Protein AF-A0A7R9ZY91-F1 (afdb_monomer)

pLDDT: mean 73.03, std 21.93, range [28.59, 97.06]

Organism: NCBI:txid73915

Foldseek 3Di:
DVVVVVVPKDKDKDAAFDWPFWLPDDDPWKKFWQAAKKKKAWDDPDDDPDPPPPDDDDDDDDDDDDDDGRPDIDMDGHGDMDDDCVNPDVDPDRTGMIMGTNHIIMMMTD

Radius of gyration: 18.74 Å; Cα contacts (8 Å, |Δi|>4): 191; chains: 1; bounding box: 33×32×65 Å

Secondary structure (DSSP, 8-state):
-THHHHTT-EEEEE-TT-EEE-TT---SS-EEEEES-EEEEEE-S-S--------------PPP--------EEEE-TT-EE--GGGTS------EEEEEESS-EEEEE-

Nearest PDB structures (fold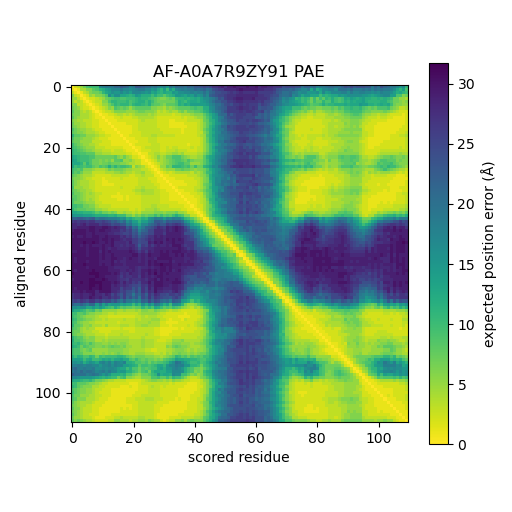seek):
  2hkx-assembly1_B  TM=7.982E-01  e=3.462E-03  Carboxydothermus hydrogenoformans
  6bq8-assembly1_A  TM=7.446E-01  e=2.490E-03  Homo sapiens
  5kjx-assembly1_A  TM=7.703E-01  e=4.815E-03  Homo sapiens
  7ets-assembly1_A  TM=7.559E-01  e=5.375E-03  Gardnerella vaginalis
  8cb8-assembly1_A  TM=6.455E-01  e=7.120E-02  Listeria monocytogenes

Mean predicted aligned error: 12.52 Å

Sequence (110 aa):
ALSHVADLCEATFFPPGEVVVRPSWRPQRMLCLRSGVMELALTSPLGERQVCRSSGAPPRAPPPMRGNRSTNAEALGEGDLLFHRHLLLPCRERSGCLCTCATFCEVMTL

InterPro domains:
  IPR014710 RmlC-like jelly roll fold [G3DSA:2.60.120.10] (1-110)
  IPR018490 Cyclic nucleotide-binding domain superfamily [SSF51206] (3-109)

Structure (mmCIF, N/CA/C/O backbone):
data_AF-A0A7R9ZY91-F1
#
_entry.id   AF-A0A7R9ZY91-F1
#
loop_
_atom_site.group_PDB
_atom_site.id
_atom_site.type_symbol
_atom_site.label_atom_id
_atom_site.label_alt_id
_atom_site.label_comp_id
_atom_site.label_asym_id
_atom_site.label_e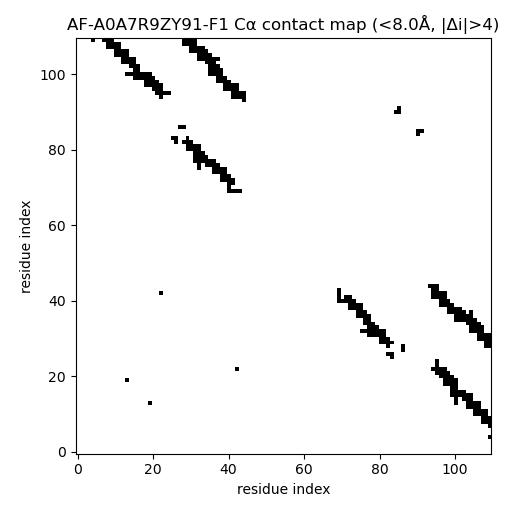ntity_id
_atom_site.label_seq_id
_atom_site.pdbx_PDB_ins_code
_atom_site.Cartn_x
_atom_site.Cartn_y
_atom_site.Cartn_z
_atom_site.occupancy
_atom_site.B_iso_or_equiv
_atom_site.auth_seq_id
_atom_site.auth_comp_id
_atom_site.auth_asym_id
_atom_site.auth_atom_id
_atom_site.pdbx_PDB_model_num
ATOM 1 N N . ALA A 1 1 ? 8.400 2.303 -23.962 1.00 60.09 1 ALA A N 1
ATOM 2 C CA . ALA A 1 1 ? 9.146 2.647 -22.731 1.00 60.09 1 ALA A CA 1
ATOM 3 C C . ALA A 1 1 ? 8.313 2.380 -21.475 1.00 60.09 1 ALA A C 1
ATOM 5 O O . ALA A 1 1 ? 8.777 1.628 -20.636 1.00 60.09 1 ALA A O 1
ATOM 6 N N . LEU A 1 2 ? 7.080 2.899 -21.365 1.00 58.34 2 LEU A N 1
ATOM 7 C CA . LEU A 1 2 ? 6.209 2.675 -20.192 1.00 58.34 2 LEU A CA 1
ATOM 8 C C . LEU A 1 2 ? 5.665 1.240 -20.043 1.00 58.34 2 LEU A C 1
ATOM 10 O O . LEU A 1 2 ? 5.398 0.815 -18.926 1.00 58.34 2 LEU A O 1
ATOM 14 N N . SER A 1 3 ? 5.551 0.479 -21.137 1.00 62.69 3 SER A N 1
ATOM 15 C CA . SER A 1 3 ? 5.107 -0.926 -21.114 1.00 62.69 3 SER A CA 1
ATOM 16 C C . SER A 1 3 ? 5.976 -1.811 -20.213 1.00 62.69 3 SER A C 1
ATOM 18 O O . SER A 1 3 ? 5.452 -2.574 -19.417 1.00 62.69 3 SER A O 1
ATOM 20 N N . HIS A 1 4 ? 7.296 -1.613 -20.248 1.00 68.69 4 HIS A N 1
ATOM 21 C CA . HIS A 1 4 ? 8.241 -2.398 -19.450 1.00 68.69 4 HIS A CA 1
ATOM 22 C C . HIS A 1 4 ? 8.114 -2.162 -17.940 1.00 68.69 4 HIS A C 1
ATOM 24 O O . HIS A 1 4 ? 8.496 -3.028 -17.165 1.00 68.69 4 HIS A O 1
ATOM 30 N N . VAL A 1 5 ? 7.613 -0.996 -17.514 1.00 68.06 5 VAL A N 1
ATOM 31 C CA . VAL A 1 5 ? 7.400 -0.710 -16.087 1.00 68.06 5 VAL A CA 1
ATOM 32 C C . VAL A 1 5 ? 6.159 -1.448 -15.599 1.00 68.06 5 VAL A C 1
ATOM 34 O O . VAL A 1 5 ? 6.208 -2.073 -14.547 1.00 68.06 5 VAL A O 1
ATOM 37 N N . ALA A 1 6 ? 5.078 -1.444 -16.385 1.00 69.00 6 ALA A N 1
ATOM 38 C CA . ALA A 1 6 ? 3.839 -2.136 -16.037 1.00 69.00 6 ALA A CA 1
ATOM 39 C C . ALA A 1 6 ? 4.037 -3.653 -15.871 1.00 69.00 6 ALA A C 1
ATOM 41 O O . ALA A 1 6 ? 3.469 -4.232 -14.950 1.00 69.00 6 ALA A O 1
ATOM 42 N N . ASP A 1 7 ? 4.892 -4.266 -16.695 1.00 76.50 7 ASP A N 1
ATOM 43 C CA . ASP A 1 7 ? 5.194 -5.705 -16.637 1.00 76.50 7 ASP A CA 1
ATOM 44 C C . ASP A 1 7 ? 5.949 -6.128 -15.361 1.00 76.50 7 ASP A C 1
ATOM 46 O O . ASP A 1 7 ? 5.967 -7.307 -15.011 1.00 76.50 7 ASP A O 1
ATOM 50 N N . LEU A 1 8 ? 6.585 -5.181 -14.664 1.00 79.75 8 LEU A N 1
ATOM 51 C CA . LEU A 1 8 ? 7.358 -5.425 -13.440 1.00 79.75 8 LEU A CA 1
ATOM 52 C C . LEU A 1 8 ? 6.571 -5.106 -12.163 1.00 79.75 8 LEU A C 1
ATOM 54 O O . LEU A 1 8 ? 7.035 -5.410 -11.061 1.00 79.75 8 LEU A O 1
ATOM 58 N N . CYS A 1 9 ? 5.397 -4.489 -12.306 1.00 86.50 9 CYS A N 1
ATOM 59 C CA . CYS A 1 9 ? 4.594 -4.055 -11.179 1.00 86.50 9 CYS A CA 1
ATOM 60 C C . CYS A 1 9 ? 3.709 -5.187 -10.652 1.00 86.50 9 CYS A C 1
ATOM 62 O O . CYS A 1 9 ? 3.006 -5.852 -11.409 1.00 86.50 9 CYS A O 1
ATOM 64 N N . GLU A 1 10 ? 3.658 -5.343 -9.332 1.00 91.50 10 GLU A N 1
ATOM 65 C CA . GLU A 1 10 ? 2.771 -6.310 -8.675 1.00 91.50 10 GLU A CA 1
ATOM 66 C C . GLU A 1 10 ? 1.697 -5.585 -7.864 1.00 91.50 10 GLU A C 1
ATOM 68 O O . GLU A 1 10 ? 2.013 -4.785 -6.981 1.00 91.50 10 GLU A O 1
ATOM 73 N N . ALA A 1 11 ? 0.426 -5.875 -8.148 1.00 93.00 11 ALA A N 1
ATOM 74 C CA . ALA A 1 11 ? -0.704 -5.344 -7.391 1.00 93.00 11 ALA A CA 1
ATOM 75 C C . ALA A 1 11 ? -0.963 -6.192 -6.138 1.00 93.00 11 ALA A C 1
ATOM 77 O O . ALA A 1 11 ? -1.065 -7.416 -6.214 1.00 93.00 11 ALA A O 1
ATOM 78 N N . THR A 1 12 ? -1.103 -5.543 -4.984 1.00 95.81 12 THR A N 1
ATOM 79 C CA . THR A 1 12 ? -1.486 -6.174 -3.715 1.00 95.81 12 THR A CA 1
ATOM 80 C C . THR A 1 12 ? -2.637 -5.404 -3.082 1.00 95.81 12 THR A C 1
ATOM 82 O O . THR A 1 12 ? -2.660 -4.175 -3.110 1.00 95.81 12 THR A O 1
ATOM 85 N N . PHE A 1 13 ? -3.587 -6.125 -2.491 1.00 97.00 13 PHE A N 1
ATOM 86 C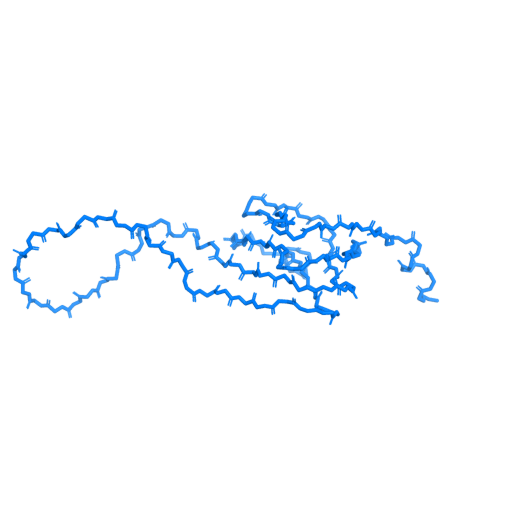 CA . PHE A 1 13 ? -4.772 -5.541 -1.872 1.00 97.00 13 PHE A CA 1
ATOM 87 C C . PHE A 1 13 ? -4.735 -5.715 -0.360 1.00 97.00 13 PHE A C 1
ATOM 89 O O . PHE A 1 13 ? -4.457 -6.807 0.137 1.00 97.00 13 PHE A O 1
ATOM 96 N N . PHE A 1 14 ? -5.054 -4.646 0.363 1.00 96.31 14 PHE A N 1
ATOM 97 C CA . PHE A 1 14 ? -5.022 -4.612 1.818 1.00 96.31 14 PHE A CA 1
ATOM 98 C C . PHE A 1 14 ? -6.356 -4.090 2.369 1.00 96.31 14 PHE A C 1
ATOM 100 O O . PHE A 1 14 ? -6.733 -2.956 2.063 1.00 96.31 14 PHE A O 1
ATOM 107 N N . PRO A 1 15 ? -7.087 -4.875 3.180 1.00 97.06 15 PRO A N 1
ATOM 108 C CA . PRO A 1 15 ? -8.295 -4.395 3.842 1.00 97.06 15 PRO A CA 1
ATOM 109 C C . PRO A 1 15 ? -8.000 -3.308 4.897 1.00 97.06 15 PRO A C 1
ATOM 111 O O . PRO A 1 15 ? -6.857 -3.152 5.332 1.00 97.06 15 PRO A O 1
ATOM 114 N N . PRO A 1 16 ? -9.029 -2.564 5.350 1.00 96.81 16 PRO A N 1
ATOM 115 C CA . PRO A 1 16 ? -8.879 -1.594 6.432 1.00 96.81 16 PRO A CA 1
ATOM 116 C C . PRO A 1 16 ? -8.278 -2.224 7.697 1.00 96.81 16 PRO A C 1
ATOM 118 O O . PRO A 1 16 ? -8.665 -3.319 8.103 1.00 96.81 16 PRO A O 1
ATOM 121 N N . GLY A 1 17 ? -7.355 -1.511 8.336 1.00 92.19 17 GLY A N 1
ATOM 122 C CA . GLY A 1 17 ? -6.640 -1.932 9.540 1.00 92.19 17 GLY A CA 1
ATOM 123 C C . GLY A 1 17 ? -5.385 -2.772 9.287 1.00 92.19 17 GLY A C 1
ATOM 124 O O . GLY A 1 17 ? -4.617 -2.984 10.227 1.00 92.19 17 GLY A O 1
ATOM 125 N N . GLU A 1 18 ? -5.137 -3.225 8.053 1.00 95.56 18 GLU A N 1
ATOM 126 C CA . GLU A 1 18 ? -3.927 -3.989 7.738 1.00 95.56 18 GLU A CA 1
ATOM 127 C C . GLU A 1 18 ? -2.657 -3.141 7.793 1.00 95.56 18 GLU A C 1
ATOM 129 O O . GLU A 1 18 ? 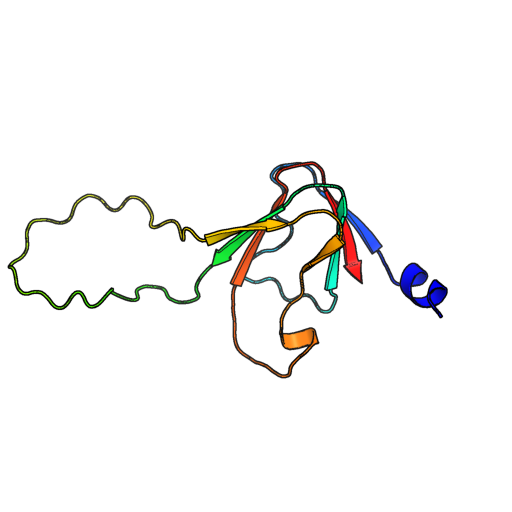-2.642 -1.959 7.438 1.00 95.56 18 GLU A O 1
ATOM 134 N N . VAL A 1 19 ? -1.568 -3.779 8.228 1.00 91.94 19 VAL A N 1
ATOM 135 C CA . VAL A 1 19 ? -0.249 -3.148 8.336 1.00 91.94 19 VAL A CA 1
ATOM 136 C C . VAL A 1 19 ? 0.552 -3.464 7.081 1.00 91.94 19 VAL A C 1
ATOM 138 O O . VAL A 1 19 ? 1.044 -4.582 6.917 1.00 91.94 19 VAL A O 1
ATOM 141 N N . VAL A 1 20 ? 0.756 -2.455 6.239 1.00 90.06 20 VAL A N 1
ATOM 142 C CA . VAL A 1 20 ? 1.510 -2.603 4.985 1.00 90.06 20 VAL A CA 1
ATOM 143 C C . VAL A 1 20 ? 3.001 -2.397 5.206 1.00 90.06 20 VAL A C 1
ATOM 145 O O . VAL A 1 20 ? 3.820 -3.169 4.710 1.00 90.06 20 VAL A O 1
ATOM 148 N N . VAL A 1 21 ? 3.369 -1.403 6.017 1.00 88.81 21 VAL A N 1
ATOM 149 C CA . VAL A 1 21 ? 4.770 -1.119 6.351 1.00 88.81 21 VAL A CA 1
ATOM 150 C C . VAL A 1 21 ? 4.974 -1.226 7.848 1.00 88.81 21 VAL A C 1
ATOM 152 O O . VAL A 1 21 ? 4.230 -0.639 8.627 1.00 88.81 21 VAL A O 1
ATOM 155 N N . ARG A 1 22 ? 6.016 -1.957 8.250 1.00 87.69 22 ARG A N 1
ATOM 156 C CA . ARG A 1 22 ? 6.477 -2.042 9.641 1.00 87.69 22 ARG A CA 1
ATOM 157 C C . ARG A 1 22 ? 7.793 -1.275 9.810 1.00 87.69 22 ARG A C 1
ATOM 159 O O . ARG A 1 22 ? 8.577 -1.229 8.868 1.00 87.69 22 ARG A O 1
ATOM 166 N N . PRO A 1 23 ? 8.135 -0.804 11.019 1.00 81.00 23 PRO A N 1
ATOM 167 C CA . PRO A 1 23 ? 9.394 -0.087 11.255 1.00 81.00 23 PRO A CA 1
ATOM 168 C C . PRO A 1 23 ? 10.670 -0.862 10.889 1.00 81.00 23 PRO A C 1
ATOM 170 O O . PRO A 1 23 ? 11.708 -0.264 10.617 1.00 81.00 23 PRO A O 1
ATOM 173 N N . SER A 1 24 ? 10.613 -2.197 10.895 1.00 77.50 24 SER A N 1
ATOM 174 C CA . SER A 1 24 ? 11.714 -3.087 10.506 1.00 77.50 24 SER A CA 1
ATOM 175 C C . SER A 1 24 ? 11.743 -3.426 9.012 1.00 77.50 24 SER A C 1
ATOM 177 O O . SER A 1 24 ? 12.621 -4.171 8.572 1.00 77.50 24 SER A O 1
ATOM 179 N N . TRP A 1 25 ? 10.784 -2.920 8.237 1.00 73.62 25 TRP A N 1
ATOM 180 C CA . TRP A 1 25 ? 10.617 -3.247 6.830 1.00 73.62 25 TRP A CA 1
ATOM 181 C C . TRP A 1 25 ? 11.779 -2.704 5.991 1.00 73.62 25 TRP A C 1
ATOM 183 O O . TRP A 1 25 ? 12.210 -1.561 6.140 1.00 73.62 25 TRP A O 1
ATOM 193 N N . ARG A 1 26 ? 12.311 -3.559 5.113 1.00 73.94 26 ARG A N 1
ATOM 194 C CA . ARG A 1 26 ? 13.443 -3.258 4.226 1.00 73.94 26 ARG A CA 1
ATOM 195 C C . ARG A 1 26 ? 13.072 -3.594 2.788 1.00 73.94 26 ARG A C 1
ATOM 197 O O . ARG A 1 26 ? 13.478 -4.643 2.288 1.00 73.94 26 ARG A O 1
ATOM 204 N N . PRO A 1 27 ? 12.264 -2.752 2.138 1.00 73.50 27 PRO A N 1
ATOM 205 C CA . PRO A 1 27 ? 11.867 -3.027 0.774 1.00 73.50 27 PRO A CA 1
ATOM 206 C C . PRO A 1 27 ? 13.026 -2.765 -0.184 1.00 73.50 27 PRO A C 1
ATOM 208 O O . PRO A 1 27 ? 13.752 -1.786 -0.030 1.00 73.50 27 PRO A O 1
ATOM 211 N N . GLN A 1 28 ? 13.168 -3.631 -1.184 1.00 81.12 28 GLN A N 1
ATOM 212 C CA . GLN A 1 28 ? 14.034 -3.401 -2.347 1.00 81.12 28 GLN A CA 1
ATOM 213 C C . GLN A 1 28 ? 13.303 -2.677 -3.489 1.00 81.12 28 GLN A C 1
ATOM 215 O O . GLN A 1 28 ? 13.919 -2.322 -4.487 1.00 81.12 28 GLN A O 1
ATOM 220 N N . ARG A 1 29 ? 11.990 -2.488 -3.336 1.00 84.25 29 ARG A N 1
ATOM 221 C CA . ARG A 1 29 ? 11.059 -1.951 -4.329 1.00 84.25 29 ARG A CA 1
ATOM 222 C C . ARG A 1 29 ? 10.270 -0.786 -3.742 1.00 84.25 29 ARG A C 1
ATOM 224 O O . ARG A 1 29 ? 10.151 -0.676 -2.520 1.00 84.25 29 ARG A O 1
ATOM 231 N N . MET A 1 30 ? 9.764 0.096 -4.592 1.00 89.12 30 MET A N 1
ATOM 232 C CA . MET A 1 30 ? 8.906 1.195 -4.143 1.00 89.12 30 MET A CA 1
ATOM 233 C C . MET A 1 30 ? 7.457 0.714 -4.084 1.00 89.12 30 MET A C 1
ATOM 235 O O . MET A 1 30 ? 7.087 -0.238 -4.762 1.00 89.12 30 MET A O 1
ATOM 239 N N . LEU A 1 31 ? 6.630 1.362 -3.275 1.00 91.38 31 LEU A N 1
ATOM 240 C CA . LEU A 1 31 ? 5.189 1.150 -3.282 1.00 91.38 31 LEU A CA 1
ATOM 241 C C . LEU A 1 31 ? 4.506 2.403 -3.800 1.00 91.38 31 LEU A C 1
ATOM 243 O O . LEU A 1 31 ? 4.871 3.509 -3.416 1.00 91.38 31 LEU A O 1
ATOM 247 N N . CYS A 1 32 ? 3.494 2.212 -4.627 1.00 92.75 32 CYS A N 1
ATOM 248 C CA . CYS A 1 32 ? 2.595 3.246 -5.100 1.00 92.75 32 CYS A CA 1
ATOM 249 C C . CYS A 1 32 ? 1.184 2.907 -4.636 1.00 92.75 32 CYS A C 1
ATOM 251 O O . CYS A 1 32 ? 0.693 1.806 -4.900 1.0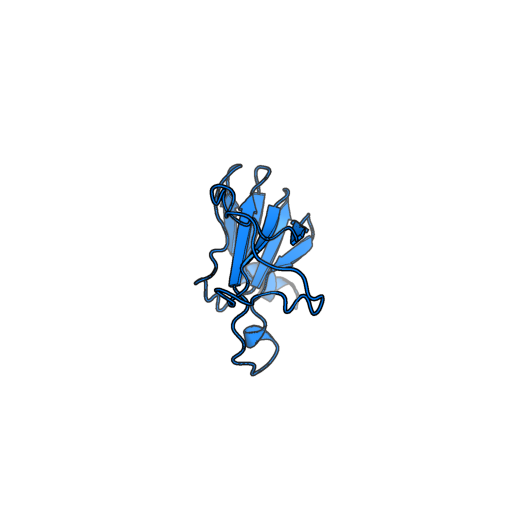0 92.75 32 CYS A O 1
ATOM 253 N N . LEU A 1 33 ? 0.534 3.830 -3.935 1.00 94.31 33 LEU A N 1
ATOM 254 C CA . LEU A 1 33 ? -0.860 3.671 -3.552 1.00 94.31 33 LEU A CA 1
ATOM 255 C C . LEU A 1 33 ? -1.733 3.998 -4.766 1.00 94.31 33 LEU A C 1
ATOM 257 O O . LEU A 1 33 ? -1.815 5.144 -5.194 1.00 94.31 33 LEU A O 1
ATOM 261 N N . ARG A 1 34 ? -2.368 2.985 -5.353 1.00 94.19 34 ARG A N 1
ATOM 262 C CA . ARG A 1 34 ? -3.206 3.146 -6.548 1.00 94.19 34 ARG A CA 1
ATOM 263 C C . ARG A 1 34 ? -4.647 3.501 -6.204 1.00 94.19 34 ARG A C 1
ATOM 265 O O . ARG A 1 34 ? -5.297 4.186 -6.977 1.00 94.19 34 ARG A O 1
ATOM 272 N N . SER A 1 35 ? -5.147 3.037 -5.064 1.00 95.50 35 SER A N 1
ATOM 273 C CA . SER A 1 35 ? -6.433 3.471 -4.516 1.00 95.50 35 SER A CA 1
ATOM 274 C C . SER A 1 35 ? -6.479 3.244 -3.008 1.00 95.50 35 SER A C 1
ATOM 276 O O . SER A 1 35 ? -5.784 2.370 -2.487 1.00 95.50 35 SER A O 1
ATOM 278 N N . GLY A 1 36 ? -7.311 4.018 -2.310 1.00 95.00 36 GLY A N 1
ATOM 279 C CA . GLY A 1 36 ? -7.488 3.937 -0.860 1.00 95.00 36 GLY A CA 1
ATOM 280 C C . GLY A 1 36 ? -6.766 5.046 -0.096 1.00 95.00 36 GLY A C 1
ATOM 281 O O . GLY A 1 36 ? -6.294 6.021 -0.677 1.00 95.00 36 GLY A O 1
ATOM 282 N N . VAL A 1 37 ? -6.742 4.912 1.228 1.00 94.69 37 VAL A N 1
ATOM 283 C CA . VAL A 1 37 ? -6.100 5.851 2.153 1.00 94.69 37 VAL A CA 1
ATOM 284 C C . VAL A 1 37 ? -5.297 5.061 3.171 1.00 94.69 37 VAL A C 1
ATOM 286 O O . VAL A 1 37 ? -5.813 4.123 3.787 1.00 94.69 37 VAL A O 1
ATOM 289 N N . MET A 1 38 ? -4.051 5.471 3.384 1.00 93.62 38 MET A N 1
ATOM 290 C CA . MET A 1 38 ? -3.178 4.915 4.411 1.00 93.62 38 MET A CA 1
ATOM 291 C C . MET A 1 38 ? -2.778 5.977 5.427 1.00 93.62 38 MET A C 1
ATOM 293 O O . MET A 1 38 ? -2.635 7.148 5.095 1.00 93.62 38 MET A O 1
ATOM 297 N N . GLU A 1 39 ? -2.549 5.553 6.661 1.00 93.62 39 GLU A N 1
ATOM 298 C CA . GLU A 1 39 ? -1.989 6.385 7.718 1.00 93.62 39 GLU A CA 1
ATOM 299 C C . GLU A 1 39 ? -0.543 5.974 7.974 1.00 93.62 39 GLU A C 1
ATOM 301 O O . GLU A 1 39 ? -0.249 4.824 8.312 1.00 93.62 39 GLU A O 1
ATOM 306 N N . LEU A 1 40 ? 0.362 6.933 7.820 1.00 89.31 40 LEU A N 1
ATOM 307 C CA . LEU A 1 40 ? 1.785 6.789 8.056 1.00 89.31 40 LEU A CA 1
ATOM 308 C C . LEU A 1 40 ? 2.145 7.411 9.404 1.00 89.31 40 LEU A C 1
ATOM 310 O O . LEU A 1 40 ? 2.071 8.623 9.575 1.00 89.31 40 LEU A O 1
ATOM 314 N N . ALA A 1 41 ? 2.609 6.599 10.347 1.00 88.31 41 ALA A N 1
ATOM 315 C CA . ALA A 1 41 ? 3.144 7.056 11.622 1.00 88.31 41 ALA A CA 1
ATOM 316 C C . ALA A 1 41 ? 4.667 6.881 11.662 1.00 88.31 41 ALA A C 1
ATOM 318 O O . ALA A 1 41 ? 5.193 5.771 11.521 1.00 88.31 41 ALA A O 1
ATOM 319 N N . LEU A 1 42 ? 5.397 7.970 11.908 1.00 80.19 42 LEU A N 1
ATOM 320 C CA . LEU A 1 42 ? 6.846 7.912 12.094 1.00 80.19 42 LEU A CA 1
ATOM 321 C C . LEU A 1 42 ? 7.185 7.340 13.477 1.00 80.19 42 LEU A C 1
ATOM 323 O O . LEU A 1 42 ? 6.826 7.900 14.520 1.00 80.19 42 LEU A O 1
ATOM 327 N N . THR A 1 43 ? 7.930 6.235 13.490 1.00 72.56 43 THR A N 1
ATOM 328 C CA . THR A 1 43 ? 8.497 5.660 14.710 1.00 72.56 43 THR A CA 1
ATOM 329 C C . THR A 1 43 ? 9.931 6.159 14.844 1.00 72.56 43 THR A C 1
ATOM 331 O O . THR A 1 43 ? 10.834 5.694 14.145 1.00 72.56 43 THR A O 1
ATOM 334 N N . SER A 1 44 ? 10.140 7.146 15.714 1.00 56.41 44 SER A N 1
ATOM 335 C CA . SER A 1 44 ? 11.483 7.649 16.007 1.00 56.41 44 SER A CA 1
ATOM 336 C C . SER A 1 44 ? 12.363 6.523 16.573 1.00 56.41 44 SER A C 1
ATOM 338 O O . SER A 1 44 ? 11.906 5.795 17.456 1.00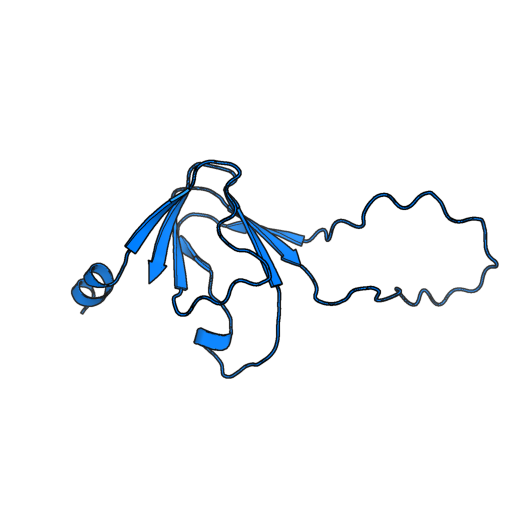 56.41 44 SER A O 1
ATOM 340 N N . PRO A 1 45 ? 13.629 6.383 16.134 1.00 47.91 45 PRO A N 1
ATOM 341 C CA . PRO A 1 45 ? 14.585 5.458 16.744 1.00 47.91 45 PRO A CA 1
ATOM 342 C C . PRO A 1 45 ? 15.048 5.915 18.140 1.00 47.91 45 PRO A C 1
ATOM 344 O O . PRO A 1 45 ? 15.779 5.191 18.812 1.00 47.91 45 PRO A O 1
ATOM 347 N N . LEU A 1 46 ? 14.645 7.107 18.590 1.00 42.22 46 LEU A N 1
ATOM 348 C CA . LEU A 1 46 ? 14.958 7.609 19.921 1.00 42.22 46 LEU A CA 1
ATOM 349 C C . LEU A 1 46 ? 13.944 7.068 20.931 1.00 42.22 46 LEU A C 1
ATOM 351 O O . LEU A 1 46 ? 12.951 7.721 21.255 1.00 42.22 46 LEU A O 1
ATOM 355 N N . GLY A 1 47 ? 14.253 5.897 21.487 1.00 41.3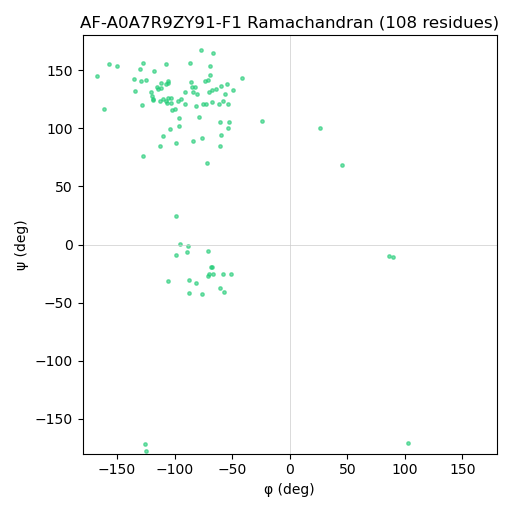8 47 GLY A N 1
ATOM 356 C CA . GLY A 1 47 ? 13.984 5.698 22.907 1.00 41.38 47 GLY A CA 1
ATOM 357 C C . GLY A 1 47 ? 14.559 6.892 23.679 1.00 41.38 47 GLY A C 1
ATOM 358 O O . GLY A 1 47 ? 15.660 7.346 23.379 1.00 41.38 47 GLY A O 1
ATOM 359 N N . GLU A 1 48 ? 13.772 7.452 24.595 1.00 41.16 48 GLU A N 1
ATOM 360 C CA . GLU A 1 48 ? 14.233 8.384 25.631 1.00 41.16 48 GLU A CA 1
ATOM 361 C C . GLU A 1 48 ? 15.188 9.499 25.159 1.00 41.16 48 GLU A C 1
ATOM 363 O O . GLU A 1 48 ? 16.339 9.585 25.575 1.00 41.16 48 GLU A O 1
ATOM 368 N N . ARG A 1 49 ? 14.702 10.453 24.359 1.00 34.22 49 ARG A N 1
ATOM 369 C CA . ARG A 1 49 ? 15.251 11.815 24.447 1.00 34.22 49 ARG A CA 1
ATOM 370 C C . ARG A 1 49 ? 14.337 12.664 25.303 1.00 34.22 49 ARG A C 1
ATOM 372 O O . ARG A 1 49 ? 13.416 13.320 24.829 1.00 34.22 49 ARG A O 1
ATOM 379 N N . GLN A 1 50 ? 14.630 12.582 26.599 1.00 34.31 50 GLN A N 1
ATOM 380 C CA . GLN A 1 50 ? 14.479 13.642 27.582 1.00 34.31 50 GLN A CA 1
ATOM 381 C C . GLN A 1 50 ? 14.519 15.004 26.878 1.00 34.31 50 GLN A C 1
ATOM 383 O O . GLN A 1 50 ? 15.562 15.454 26.403 1.00 34.31 50 GLN A O 1
ATOM 388 N N . VAL A 1 51 ? 13.356 15.646 26.775 1.00 28.59 51 VAL A N 1
ATOM 389 C CA . VAL A 1 51 ? 13.304 17.078 26.514 1.00 28.59 51 VAL A CA 1
ATOM 390 C C . VAL A 1 51 ? 14.022 17.704 27.701 1.00 28.59 51 VAL A C 1
ATOM 392 O O . VAL A 1 51 ? 13.493 17.712 28.813 1.00 28.59 51 VAL A O 1
ATOM 395 N N . CYS A 1 52 ? 15.248 18.176 27.486 1.00 28.77 52 CYS A N 1
ATOM 396 C CA . CYS A 1 52 ? 15.916 19.082 28.403 1.00 28.77 52 CYS A CA 1
ATOM 397 C C . CYS A 1 52 ? 15.061 20.351 28.493 1.00 28.77 52 CYS A C 1
ATOM 399 O O . CYS A 1 52 ? 15.279 21.317 27.769 1.00 28.77 52 CYS A O 1
ATOM 401 N N . ARG A 1 53 ? 14.045 20.340 29.361 1.00 30.02 53 ARG A N 1
ATOM 402 C CA . ARG A 1 53 ? 13.435 21.558 29.879 1.00 30.02 53 ARG A CA 1
ATOM 403 C C . ARG A 1 53 ? 14.390 22.104 30.925 1.00 30.02 53 ARG A C 1
ATOM 405 O O . ARG A 1 53 ? 14.343 21.744 32.097 1.00 30.02 53 ARG A O 1
ATOM 412 N N . SER A 1 54 ? 15.281 22.970 30.471 1.00 41.53 54 SER A N 1
ATOM 413 C CA . SER A 1 54 ? 15.881 23.996 31.305 1.00 41.53 54 SER A CA 1
ATOM 414 C C . SER A 1 54 ? 14.767 24.894 31.852 1.00 41.53 54 SER A C 1
ATOM 416 O O . SER A 1 54 ? 14.339 25.843 31.209 1.00 41.53 54 SER A O 1
ATOM 418 N N . SER A 1 55 ? 14.282 24.588 33.050 1.00 35.41 55 SER A N 1
ATOM 419 C CA . SER A 1 55 ? 13.729 25.587 33.967 1.00 35.41 55 SER A CA 1
ATOM 420 C C . SER A 1 55 ? 13.699 24.984 35.366 1.00 35.41 55 SER A C 1
ATOM 422 O O . SER A 1 55 ? 13.022 23.981 35.594 1.00 35.41 55 SER A O 1
ATOM 424 N N . GLY A 1 56 ? 14.463 25.570 36.285 1.00 40.09 56 GLY A N 1
ATOM 425 C CA . GLY A 1 56 ? 14.535 25.121 37.669 1.00 40.09 56 GLY A CA 1
ATOM 426 C C . GLY A 1 56 ? 13.170 25.137 38.359 1.00 40.09 56 GLY A C 1
ATOM 427 O O . GLY A 1 56 ? 12.523 26.176 38.420 1.00 40.09 56 GLY A O 1
ATOM 428 N N . ALA A 1 57 ? 12.761 23.984 38.889 1.00 34.22 57 ALA A N 1
ATOM 429 C CA . ALA A 1 57 ? 11.824 23.825 40.004 1.00 34.22 57 ALA A CA 1
ATOM 430 C C . ALA A 1 57 ? 11.878 22.358 40.507 1.00 34.22 57 ALA A C 1
ATOM 432 O O . ALA A 1 57 ? 12.091 21.458 39.692 1.00 34.22 57 ALA A O 1
ATOM 433 N N . PRO A 1 58 ? 11.729 22.091 41.822 1.00 37.09 58 PRO A N 1
ATOM 434 C CA . PRO A 1 58 ? 11.943 20.768 42.428 1.00 37.09 58 PRO A CA 1
ATOM 435 C C . PRO A 1 58 ? 10.766 19.792 42.179 1.00 37.09 58 PRO A C 1
ATOM 437 O O . PRO A 1 58 ? 9.699 20.214 41.722 1.00 37.09 58 PRO A O 1
ATOM 440 N N . PRO A 1 59 ? 10.937 18.479 42.447 1.00 41.81 59 PRO A N 1
ATOM 441 C CA . PRO A 1 59 ? 10.120 17.428 41.854 1.00 41.81 59 PRO A CA 1
ATOM 442 C C . PRO A 1 59 ? 8.772 17.288 42.570 1.00 41.81 59 PRO A C 1
ATOM 444 O O . PRO A 1 59 ? 8.709 17.135 43.788 1.00 41.81 59 PRO A O 1
ATOM 447 N N . ARG A 1 60 ? 7.678 17.277 41.803 1.00 41.38 60 ARG A N 1
ATOM 448 C CA . ARG A 1 60 ? 6.388 16.725 42.244 1.00 41.38 60 ARG A CA 1
ATOM 449 C C . ARG A 1 60 ? 6.172 15.382 41.545 1.00 41.38 60 ARG A C 1
ATOM 451 O O . ARG A 1 60 ? 6.536 15.235 40.382 1.00 41.38 60 ARG A O 1
ATOM 458 N N . ALA A 1 61 ? 5.655 14.421 42.310 1.00 44.38 61 ALA A N 1
ATOM 459 C CA . ALA A 1 61 ? 5.538 12.994 42.001 1.00 44.38 61 ALA A CA 1
ATOM 460 C C . ALA A 1 61 ? 5.095 12.674 40.554 1.00 44.38 61 ALA A C 1
ATOM 462 O O . ALA A 1 61 ? 4.255 13.394 40.005 1.00 44.38 61 ALA A O 1
ATOM 463 N N . PRO A 1 62 ? 5.621 11.597 39.935 1.00 38.16 62 PRO A N 1
ATOM 464 C CA . PRO A 1 62 ? 5.312 11.277 38.549 1.00 38.16 62 PRO A CA 1
ATOM 465 C C . PRO A 1 62 ? 3.851 10.811 38.414 1.00 38.16 62 PRO A C 1
ATOM 467 O O . PRO A 1 62 ? 3.419 9.937 39.171 1.00 38.16 62 PRO A O 1
ATOM 470 N N . PRO A 1 63 ? 3.077 11.348 37.454 1.00 37.69 63 PRO A N 1
ATOM 471 C CA . PRO A 1 63 ? 1.795 10.766 37.078 1.00 37.69 63 PRO A CA 1
ATOM 472 C C . PRO A 1 63 ? 2.008 9.419 36.360 1.00 37.69 63 PRO A C 1
ATOM 474 O O . PRO A 1 63 ? 3.058 9.203 35.746 1.00 37.69 63 PRO A O 1
ATOM 477 N N . PRO A 1 64 ? 1.026 8.501 36.411 1.00 38.59 64 PRO A N 1
ATOM 478 C CA . PRO A 1 64 ? 1.137 7.192 35.781 1.00 38.59 64 PRO A CA 1
ATOM 479 C C . PRO A 1 64 ? 1.322 7.334 34.264 1.00 38.59 64 PRO A C 1
ATOM 481 O O . PRO A 1 64 ? 0.493 7.915 33.563 1.00 38.59 64 PRO A O 1
ATOM 484 N N . MET A 1 65 ? 2.438 6.789 33.774 1.00 48.59 65 MET A N 1
ATOM 485 C CA . MET A 1 65 ? 2.810 6.675 32.364 1.00 48.59 65 MET A CA 1
ATOM 486 C C . MET A 1 65 ? 1.694 5.999 31.554 1.00 48.59 65 MET A C 1
ATOM 488 O O . MET A 1 65 ? 1.534 4.780 31.596 1.00 48.59 65 MET A O 1
ATOM 492 N N . ARG A 1 66 ? 0.950 6.779 30.762 1.00 39.31 66 ARG A N 1
ATOM 493 C CA . ARG A 1 66 ? 0.102 6.266 29.680 1.00 39.31 66 ARG A CA 1
ATOM 494 C C . ARG A 1 66 ? 0.719 6.683 28.346 1.00 39.31 66 ARG A C 1
ATOM 496 O O . ARG A 1 66 ? 0.504 7.793 27.885 1.00 39.31 66 ARG A O 1
ATOM 503 N N . GLY A 1 67 ? 1.532 5.772 27.806 1.00 35.50 67 GLY A N 1
ATOM 504 C CA . GLY A 1 67 ? 2.040 5.683 26.430 1.00 35.50 67 GLY A CA 1
ATOM 505 C C . GLY A 1 67 ? 2.157 6.978 25.623 1.00 35.50 67 GLY A C 1
ATOM 506 O O . GLY A 1 67 ? 1.190 7.402 24.995 1.00 35.50 67 GLY A O 1
ATOM 507 N N . ASN A 1 68 ? 3.374 7.523 25.545 1.00 41.19 68 ASN A N 1
ATOM 508 C CA . ASN A 1 68 ? 3.771 8.524 24.553 1.00 41.19 68 ASN A CA 1
ATOM 509 C C . ASN A 1 68 ? 3.463 8.017 23.128 1.00 41.19 68 ASN A C 1
ATOM 511 O O . ASN A 1 68 ? 4.227 7.234 22.563 1.00 41.19 68 ASN A O 1
ATOM 515 N N . ARG A 1 69 ? 2.355 8.469 22.531 1.00 43.09 69 ARG A N 1
ATOM 516 C CA . ARG A 1 69 ? 2.123 8.360 21.086 1.00 43.09 69 ARG A CA 1
ATOM 517 C C . ARG A 1 69 ? 2.863 9.502 20.394 1.00 43.09 69 ARG A C 1
ATOM 519 O O . ARG A 1 69 ? 2.581 10.664 20.650 1.00 43.09 69 ARG A O 1
ATOM 526 N N . SER A 1 70 ? 3.807 9.146 19.529 1.00 45.47 70 SER A N 1
ATOM 527 C CA . SER A 1 70 ? 4.370 10.019 18.492 1.00 45.47 70 SER A CA 1
ATOM 528 C C . SER A 1 70 ? 3.224 10.591 17.638 1.00 45.47 70 SER A C 1
ATOM 530 O O . SER A 1 70 ? 2.440 9.820 17.092 1.00 45.47 70 SER A O 1
ATOM 532 N N . THR A 1 71 ? 3.080 11.918 17.582 1.00 48.28 71 THR A N 1
ATOM 533 C CA . THR A 1 71 ? 1.909 12.653 17.049 1.00 48.28 71 THR A CA 1
ATOM 534 C C . THR A 1 71 ? 2.067 13.177 15.618 1.00 48.28 71 THR A C 1
ATOM 536 O O . THR A 1 71 ? 1.390 14.132 15.254 1.00 48.28 71 THR A O 1
ATOM 539 N N . ASN A 1 72 ? 2.922 12.577 14.790 1.00 58.97 72 ASN A N 1
ATOM 540 C CA . ASN A 1 72 ? 3.006 12.945 13.372 1.00 58.97 72 ASN A CA 1
ATOM 541 C C . ASN A 1 72 ? 2.509 11.763 12.539 1.00 58.97 72 ASN A C 1
ATOM 543 O O . ASN A 1 72 ? 3.295 10.895 12.153 1.00 58.97 72 ASN A O 1
ATOM 547 N N . ALA A 1 73 ? 1.187 11.701 12.375 1.00 69.94 73 ALA A N 1
ATOM 548 C CA . ALA A 1 73 ? 0.534 10.807 11.433 1.00 69.94 73 ALA A CA 1
ATOM 549 C C . ALA A 1 73 ? 0.233 11.597 10.154 1.00 69.94 73 ALA A C 1
ATOM 551 O O . ALA A 1 73 ? -0.411 12.644 10.219 1.00 69.94 73 ALA A O 1
ATOM 552 N N . GLU A 1 74 ? 0.723 11.117 9.018 1.00 86.81 74 GLU A N 1
ATOM 553 C CA . GLU A 1 74 ? 0.432 11.671 7.695 1.00 86.81 74 GLU A CA 1
ATOM 554 C C . GLU A 1 74 ? -0.527 10.732 6.962 1.00 86.81 74 GLU A C 1
ATOM 556 O O . GLU A 1 74 ? -0.409 9.511 7.070 1.00 86.81 74 GLU A O 1
ATOM 561 N N . ALA A 1 75 ? -1.491 11.293 6.235 1.00 90.88 75 ALA A N 1
ATOM 562 C CA . ALA A 1 75 ? -2.379 10.517 5.379 1.00 90.88 75 ALA A CA 1
ATOM 563 C C . ALA A 1 75 ? -1.778 10.431 3.974 1.00 90.88 75 ALA A C 1
ATOM 565 O O . ALA A 1 75 ? -1.390 11.454 3.412 1.00 90.88 75 ALA A O 1
ATOM 566 N N . LEU A 1 76 ? -1.727 9.222 3.424 1.00 92.12 76 LEU A N 1
ATOM 567 C CA . LEU A 1 76 ? -1.311 8.946 2.054 1.00 92.12 76 LEU A CA 1
ATOM 568 C C . LEU A 1 76 ? -2.533 8.563 1.224 1.00 92.12 76 LEU A C 1
ATOM 570 O O . LEU A 1 76 ? -3.392 7.809 1.693 1.00 92.12 76 LEU A O 1
ATOM 574 N N . GLY A 1 77 ? -2.597 9.078 0.002 1.00 92.81 77 GLY A N 1
ATOM 575 C CA . GLY A 1 77 ? -3.684 8.876 -0.946 1.00 92.81 77 GLY A CA 1
ATOM 576 C C . GLY A 1 77 ? -3.219 8.344 -2.3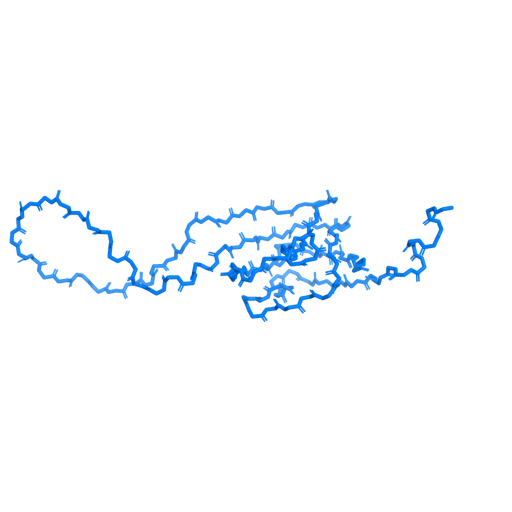00 1.00 92.81 77 GLY A C 1
ATOM 577 O O . GLY A 1 77 ? -2.072 7.949 -2.500 1.00 92.81 77 GLY A O 1
ATOM 578 N N . GLU A 1 78 ? -4.154 8.307 -3.243 1.00 93.62 78 GLU A N 1
ATOM 579 C CA . GLU A 1 78 ? -3.907 7.828 -4.601 1.00 93.62 78 GLU A CA 1
ATOM 580 C C . GLU A 1 78 ? -2.765 8.597 -5.289 1.00 93.62 78 GLU A C 1
ATOM 582 O O . GLU A 1 78 ? -2.753 9.826 -5.334 1.00 93.62 78 GLU A O 1
ATOM 587 N N . GLY A 1 79 ? -1.812 7.848 -5.845 1.00 89.94 79 GLY A N 1
ATOM 588 C CA . GLY A 1 79 ? -0.612 8.355 -6.504 1.00 89.94 79 GLY A CA 1
ATOM 589 C C . GLY A 1 79 ? 0.592 8.544 -5.578 1.00 89.94 79 GLY A C 1
ATOM 590 O O . GLY A 1 79 ? 1.701 8.736 -6.084 1.00 89.94 79 GLY A O 1
ATOM 591 N N . ASP A 1 80 ? 0.418 8.453 -4.256 1.00 93.31 80 ASP A N 1
ATOM 592 C CA . ASP A 1 80 ? 1.526 8.621 -3.319 1.00 93.31 80 ASP A CA 1
ATOM 593 C C . ASP A 1 80 ? 2.495 7.435 -3.357 1.00 93.31 80 ASP A C 1
ATOM 595 O O . ASP A 1 80 ? 2.110 6.263 -3.454 1.00 93.31 80 ASP A O 1
ATOM 599 N N . LEU A 1 81 ? 3.785 7.757 -3.242 1.00 90.00 81 LEU A N 1
ATOM 600 C CA . LEU A 1 81 ? 4.875 6.790 -3.251 1.00 90.00 81 LEU A CA 1
ATOM 601 C C . LEU A 1 81 ? 5.454 6.603 -1.849 1.00 90.00 81 LEU A C 1
ATOM 603 O O . LEU A 1 81 ? 5.941 7.548 -1.230 1.00 90.00 81 LEU A O 1
ATOM 607 N N . LEU A 1 82 ? 5.507 5.354 -1.392 1.00 88.38 82 LEU A N 1
ATOM 608 C CA . LEU A 1 82 ? 6.301 4.957 -0.237 1.00 88.38 82 LEU A CA 1
ATOM 609 C C . LEU A 1 82 ? 7.566 4.247 -0.695 1.00 88.38 82 LEU A C 1
ATOM 611 O O . LEU A 1 82 ? 7.530 3.238 -1.397 1.00 88.38 82 LEU A O 1
ATOM 615 N N . PHE A 1 83 ? 8.708 4.724 -0.227 1.00 86.00 83 PHE A N 1
ATOM 616 C CA . PHE A 1 83 ? 9.982 4.085 -0.501 1.00 86.00 83 PHE A CA 1
ATOM 617 C C . PHE A 1 83 ? 10.950 4.323 0.644 1.00 86.00 83 PHE A C 1
ATOM 619 O O . PHE A 1 83 ? 10.890 5.317 1.371 1.00 86.00 83 PHE A O 1
ATOM 626 N N . HIS A 1 84 ? 11.891 3.402 0.804 1.00 81.44 84 HIS A N 1
ATOM 627 C CA . HIS A 1 84 ? 12.970 3.616 1.746 1.00 81.44 84 HIS A CA 1
ATOM 628 C C . HIS A 1 84 ? 14.049 4.478 1.085 1.00 81.44 84 HIS A C 1
ATOM 630 O O . HIS A 1 84 ? 14.480 4.203 -0.032 1.00 81.44 84 HIS A O 1
ATOM 636 N N . ARG A 1 85 ? 14.565 5.482 1.809 1.00 77.62 85 ARG A N 1
ATOM 637 C CA . ARG A 1 85 ? 15.596 6.421 1.311 1.00 77.62 85 ARG A CA 1
ATOM 638 C C . ARG A 1 85 ? 16.834 5.752 0.693 1.00 77.62 85 ARG A C 1
ATOM 640 O O . ARG A 1 85 ? 17.477 6.372 -0.146 1.00 77.62 85 ARG A O 1
ATOM 647 N N . HIS A 1 86 ? 17.152 4.510 1.075 1.00 77.81 86 HIS A N 1
ATOM 648 C CA . HIS A 1 86 ? 18.310 3.781 0.554 1.00 77.81 86 HIS A CA 1
ATOM 649 C C . HIS A 1 86 ? 18.166 3.406 -0.931 1.00 77.81 8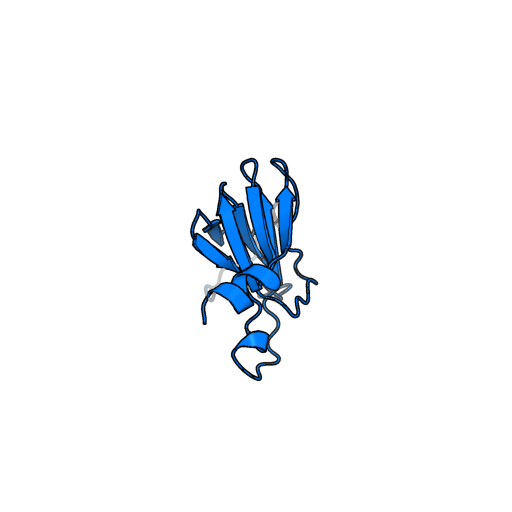6 HIS A C 1
ATOM 651 O O . HIS A 1 86 ? 19.168 3.131 -1.581 1.00 77.81 86 HIS A O 1
ATOM 657 N N . LEU A 1 87 ? 16.934 3.398 -1.457 1.00 79.56 87 LEU A N 1
ATOM 658 C CA . LEU A 1 87 ? 16.658 3.156 -2.874 1.00 79.56 87 LEU A CA 1
ATOM 659 C C . LEU A 1 87 ? 17.090 4.335 -3.755 1.00 79.56 87 LEU A C 1
ATOM 661 O O . LEU A 1 87 ? 17.415 4.130 -4.918 1.00 79.56 87 LEU A O 1
ATOM 665 N N . LEU A 1 88 ? 17.118 5.556 -3.208 1.00 81.19 88 LEU A N 1
ATOM 666 C CA . LEU A 1 88 ? 17.498 6.763 -3.950 1.00 81.19 88 LEU A CA 1
ATOM 667 C C . LEU A 1 88 ? 18.892 7.277 -3.589 1.00 81.19 88 LEU A C 1
ATOM 669 O O . LEU A 1 88 ? 19.560 7.886 -4.419 1.00 81.19 88 LEU A O 1
ATOM 673 N N . LEU A 1 89 ? 19.327 7.075 -2.344 1.00 78.94 89 LEU A N 1
ATOM 674 C CA . LEU A 1 89 ? 20.570 7.630 -1.818 1.00 78.94 89 LEU A CA 1
ATOM 675 C C . LEU A 1 89 ? 21.334 6.565 -1.027 1.00 78.94 89 LEU A C 1
ATOM 677 O O . LEU A 1 89 ? 20.716 5.827 -0.260 1.00 78.94 89 LEU A O 1
ATOM 681 N N . PRO A 1 90 ? 22.675 6.514 -1.104 1.00 69.06 90 PRO A N 1
ATOM 682 C CA . PRO A 1 90 ? 23.491 5.652 -0.254 1.00 69.06 90 PRO A CA 1
ATOM 683 C C . PRO A 1 90 ? 23.521 6.184 1.193 1.00 69.06 90 PRO A C 1
ATOM 685 O O . PRO A 1 90 ? 24.531 6.680 1.684 1.00 69.06 90 PRO A O 1
ATOM 688 N N . CYS A 1 91 ? 22.393 6.091 1.898 1.00 64.88 91 CYS A N 1
ATOM 689 C CA . CYS A 1 91 ? 22.228 6.513 3.286 1.00 64.88 91 CYS A CA 1
ATOM 690 C C . CYS A 1 91 ? 21.950 5.302 4.185 1.00 64.88 91 CYS A C 1
ATOM 692 O O . CYS A 1 91 ? 21.100 4.465 3.887 1.00 64.88 91 CYS A O 1
ATOM 694 N N . ARG A 1 92 ? 22.656 5.234 5.322 1.00 62.97 92 ARG A N 1
ATOM 695 C CA . ARG A 1 92 ? 22.481 4.191 6.354 1.00 62.97 92 ARG A CA 1
ATOM 696 C C . ARG A 1 92 ? 21.547 4.603 7.497 1.00 62.97 92 ARG A C 1
ATOM 698 O O . ARG A 1 92 ? 21.359 3.823 8.431 1.00 62.97 92 ARG A O 1
ATOM 705 N N . GLU A 1 93 ? 20.994 5.815 7.447 1.00 63.03 93 GLU A N 1
ATOM 706 C CA . GLU A 1 93 ? 20.066 6.305 8.466 1.00 63.03 93 GLU A CA 1
ATOM 707 C C . GLU A 1 93 ? 18.787 5.468 8.498 1.00 63.03 93 GLU A C 1
ATOM 709 O O . GLU A 1 93 ? 18.195 5.144 7.466 1.00 63.03 93 GLU A O 1
ATOM 714 N N . ARG A 1 94 ? 18.381 5.109 9.718 1.00 60.84 94 ARG A N 1
ATOM 715 C CA . ARG A 1 94 ? 17.200 4.293 9.981 1.00 60.84 94 ARG A CA 1
ATOM 716 C C . ARG A 1 94 ? 16.085 5.188 10.495 1.00 60.84 94 ARG A C 1
ATOM 718 O O . ARG A 1 94 ? 16.047 5.504 11.681 1.00 60.84 94 ARG A O 1
ATOM 725 N N . SER A 1 95 ? 15.176 5.553 9.605 1.00 61.56 95 SER A N 1
ATOM 726 C CA . SER A 1 95 ? 13.867 6.074 9.990 1.00 61.56 95 SER A CA 1
ATOM 727 C C . SER A 1 95 ? 12.874 4.928 9.869 1.00 61.56 95 SER A C 1
ATOM 729 O O . SER A 1 95 ? 12.704 4.381 8.783 1.00 61.56 95 SER A O 1
ATOM 731 N N . GLY A 1 96 ? 12.275 4.522 10.988 1.00 74.69 96 GLY A N 1
ATOM 732 C CA . GLY A 1 96 ? 11.194 3.545 10.977 1.00 74.69 96 GLY A CA 1
ATOM 733 C C . GLY A 1 96 ? 9.864 4.251 10.746 1.00 74.69 96 GLY A C 1
ATOM 734 O O . GLY A 1 96 ? 9.619 5.317 11.315 1.00 74.69 96 GLY A O 1
ATOM 735 N N . CYS A 1 97 ? 8.995 3.655 9.942 1.00 81.94 97 CYS A N 1
ATOM 736 C CA . CYS A 1 97 ? 7.606 4.070 9.835 1.00 81.94 97 CYS A CA 1
ATOM 737 C C . CYS A 1 97 ? 6.682 2.860 9.981 1.00 81.94 97 CYS A C 1
ATOM 739 O O . CYS A 1 97 ? 7.056 1.723 9.686 1.00 81.94 97 CYS A O 1
ATOM 741 N N . LEU A 1 98 ? 5.482 3.116 10.482 1.00 88.69 98 LEU A N 1
ATOM 742 C CA . LEU A 1 98 ? 4.364 2.190 10.468 1.00 88.69 98 LEU A CA 1
ATOM 743 C C . LEU A 1 98 ? 3.343 2.757 9.484 1.00 88.69 98 LEU A C 1
ATOM 745 O O . LEU A 1 98 ? 2.951 3.908 9.635 1.00 88.69 98 LEU A O 1
ATOM 749 N N . CYS A 1 99 ? 2.936 1.972 8.493 1.00 91.00 99 CYS A N 1
ATOM 750 C CA . CYS A 1 99 ? 1.887 2.363 7.556 1.00 91.00 99 CYS A CA 1
ATOM 751 C C . CYS A 1 99 ? 0.726 1.380 7.667 1.00 91.00 99 CYS A C 1
ATOM 753 O O . CYS A 1 99 ? 0.933 0.168 7.527 1.00 91.00 99 CYS A O 1
ATOM 755 N N . THR A 1 100 ? -0.470 1.899 7.930 1.00 94.00 100 THR A N 1
ATOM 756 C CA . THR A 1 100 ? -1.699 1.116 8.092 1.00 94.00 100 THR A CA 1
ATOM 757 C C . THR A 1 100 ? -2.789 1.600 7.155 1.00 94.00 100 THR A C 1
ATOM 759 O O . THR A 1 100 ? -2.962 2.801 6.972 1.00 94.00 100 THR A O 1
ATOM 762 N N . CYS A 1 101 ? -3.561 0.681 6.593 1.00 94.50 101 CYS A N 1
ATOM 763 C CA . CYS A 1 101 ? -4.684 1.020 5.727 1.00 94.50 101 CYS A CA 1
ATOM 764 C C . CYS A 1 101 ? -5.851 1.594 6.541 1.00 94.50 101 CYS A C 1
ATOM 766 O O . CYS A 1 101 ? -6.385 0.913 7.413 1.00 94.50 101 CYS A O 1
ATOM 768 N N . ALA A 1 102 ? -6.284 2.819 6.246 1.00 94.12 102 ALA A N 1
ATOM 769 C CA . ALA A 1 102 ? -7.515 3.383 6.805 1.00 94.12 102 ALA A CA 1
ATOM 770 C C . ALA A 1 102 ? -8.754 2.891 6.039 1.00 94.12 102 ALA A C 1
ATOM 772 O O . ALA A 1 102 ? -9.817 2.684 6.625 1.00 94.12 102 ALA A O 1
ATOM 773 N N . THR A 1 103 ? -8.611 2.663 4.732 1.00 95.62 103 THR A N 1
ATOM 774 C CA . THR A 1 103 ? -9.644 2.091 3.856 1.00 95.62 103 THR A CA 1
ATOM 775 C C . THR A 1 103 ? -9.116 0.849 3.134 1.00 95.62 103 THR A C 1
ATOM 777 O O . THR A 1 103 ? -7.998 0.406 3.380 1.00 95.62 103 THR A O 1
ATOM 780 N N . PHE A 1 104 ? -9.921 0.240 2.260 1.00 96.94 104 PHE A N 1
ATOM 781 C CA . PHE A 1 104 ? -9.422 -0.819 1.386 1.00 96.94 104 PHE A CA 1
ATOM 782 C C . PHE A 1 104 ? -8.435 -0.213 0.382 1.00 96.94 104 PHE A C 1
ATOM 784 O O . PHE A 1 104 ? -8.797 0.715 -0.340 1.00 96.94 104 PHE A O 1
ATOM 791 N N . CYS A 1 105 ? -7.203 -0.716 0.363 1.00 96.88 105 CYS A N 1
ATOM 792 C CA . CYS A 1 105 ? -6.117 -0.145 -0.423 1.00 96.88 105 CYS A CA 1
ATOM 793 C C . CYS A 1 105 ? -5.639 -1.108 -1.509 1.00 96.88 105 CYS A C 1
ATOM 795 O O . CYS A 1 105 ? -5.400 -2.287 -1.240 1.00 96.88 105 CYS A O 1
ATOM 797 N N . GLU A 1 106 ? -5.432 -0.583 -2.713 1.00 96.94 106 GLU A N 1
ATOM 798 C CA . GLU A 1 106 ? -4.679 -1.239 -3.780 1.00 96.94 106 GLU A CA 1
ATOM 799 C C . GLU A 1 106 ? -3.293 -0.605 -3.862 1.00 96.94 106 GLU A C 1
ATOM 801 O O . GLU A 1 106 ? -3.157 0.601 -4.074 1.00 96.94 106 GLU A O 1
ATOM 806 N N . VAL A 1 107 ? -2.256 -1.421 -3.708 1.00 94.62 107 VAL A N 1
ATOM 807 C CA . VAL A 1 107 ? -0.864 -0.979 -3.709 1.00 94.62 107 VAL A CA 1
ATOM 808 C C . VAL A 1 107 ? -0.121 -1.672 -4.839 1.00 94.62 107 VAL A C 1
ATOM 810 O O . VAL A 1 107 ? -0.122 -2.898 -4.932 1.00 94.62 107 VAL A O 1
ATOM 813 N N . MET A 1 108 ? 0.552 -0.885 -5.671 1.00 94.06 108 MET A N 1
ATOM 814 C CA . MET A 1 108 ? 1.456 -1.376 -6.704 1.00 94.06 108 MET A CA 1
ATOM 815 C C . MET A 1 108 ? 2.879 -1.393 -6.157 1.00 94.06 108 MET A C 1
ATOM 817 O O . MET A 1 108 ? 3.383 -0.369 -5.699 1.00 94.06 108 MET A O 1
ATOM 821 N N . THR A 1 109 ? 3.541 -2.540 -6.225 1.00 91.44 109 THR A N 1
ATOM 822 C CA . THR A 1 109 ? 4.972 -2.653 -5.936 1.00 91.44 109 THR A CA 1
ATOM 823 C C . THR A 1 109 ? 5.753 -2.452 -7.229 1.00 91.44 109 THR A C 1
ATOM 825 O O . THR A 1 109 ? 5.529 -3.206 -8.172 1.00 91.44 109 THR A O 1
ATOM 828 N N . LEU A 1 110 ? 6.633 -1.446 -7.260 1.00 87.06 110 LEU A N 1
ATOM 829 C CA . LEU A 1 110 ? 7.452 -1.015 -8.402 1.00 87.06 110 LEU A CA 1
ATOM 830 C C . LEU A 1 110 ? 8.896 -1.511 -8.274 1.00 87.06 110 LEU A C 1
ATOM 832 O O . LEU A 1 110 ? 9.515 -1.239 -7.214 1.00 87.06 110 LEU A O 1
#

Solvent-accessible surface area (backbone atoms only — not comparable to full-atom values): 6810 Å² total; per-residue (Å²): 121,70,66,68,55,60,77,63,44,46,82,46,78,39,55,57,72,38,73,81,38,50,56,85,63,80,70,96,48,36,36,32,29,69,36,44,35,32,40,36,34,59,44,72,78,65,75,85,72,75,78,81,73,88,68,98,75,83,90,73,84,84,74,85,87,76,75,89,71,75,87,59,69,45,81,43,41,63,75,38,73,51,66,59,67,57,82,83,38,101,54,87,80,75,80,22,38,37,28,31,25,70,30,60,26,38,34,35,37,77